Protein AF-A0A2H0RF99-F1 (afdb_monomer)

Foldseek 3Di:
DDDDDPPVPPDDDDPCPDDDDDDAQWDWDQAPVRDIDTDGPVCVVVVVSPVDDPPPPDDD

Secondary structure (DSSP, 8-state):
------TTSS--S------------EEEEE-TTS-EEEEEHHHHHTTGGGT---TT----

Radius of gyration: 23.35 Å; Cα contacts (8 Å, |Δi|>4): 39; chains: 1; bounding box: 74×14×43 Å

pLDDT: mean 75.53, std 17.0, range [41.91, 94.56]

Solvent-accessible surface area (backbone atoms only — not comparable to full-atom values): 4293 Å² total; per-residue (Å²): 141,86,74,84,86,66,72,90,71,75,76,92,70,82,80,80,74,70,94,70,91,80,76,76,64,66,41,82,40,72,28,81,87,70,48,75,44,81,40,40,56,72,44,54,76,65,49,50,49,65,71,59,72,66,94,76,71,72,88,125

Nearest PDB structures (foldseek):
  3jbo-assembly1_A0  TM=3.989E-01  e=2.610E+00  Plasmodium falciparum 3D7
  3jbn-assembly1_A0  TM=3.966E-01  e=3.439E+00  Plasmodium falciparum 3D7
  8yt8-assembly1_B  TM=3.023E-01  e=3.685E+00  Mus musculus
  9c57-assembly1_K  TM=1.833E-01  e=4.854E+00  Homo sapiens

Mean predicted aligned error: 13.28 Å

Organism: NCBI:txid1975045

Sequence (60 aa):
MVGGYRNDVRATKYQPIGKRRKFPNLQWAKRPDGARVKICTTCMRKNKQLEIKAVGSSNK

Structure (mmCIF, N/CA/C/O backbone):
data_AF-A0A2H0RF99-F1
#
_entry.id   AF-A0A2H0RF99-F1
#
loop_
_atom_site.group_PDB
_atom_site.id
_atom_site.type_symbol
_atom_site.label_atom_id
_atom_site.label_alt_id
_atom_site.label_comp_id
_atom_site.label_asym_id
_atom_site.label_entity_id
_atom_site.label_seq_id
_atom_site.pdbx_PDB_ins_code
_atom_site.Cartn_x
_atom_site.Cartn_y
_atom_site.Cartn_z
_atom_site.occupancy
_atom_site.B_iso_or_equiv
_atom_site.auth_seq_id
_atom_site.auth_comp_id
_atom_site.auth_asym_id
_atom_site.auth_atom_id
_atom_site.pdbx_PDB_model_num
ATOM 1 N N . MET A 1 1 ? 48.388 6.610 -11.553 1.00 43.03 1 MET A N 1
ATOM 2 C CA . MET A 1 1 ? 47.375 7.676 -11.353 1.00 43.03 1 MET A CA 1
ATOM 3 C C . MET A 1 1 ? 47.082 8.263 -12.721 1.00 43.03 1 MET A C 1
ATOM 5 O O . MET A 1 1 ? 48.049 8.557 -13.395 1.00 43.03 1 MET A O 1
ATOM 9 N N . VAL A 1 2 ? 45.886 8.442 -13.273 1.00 41.91 2 VAL A N 1
ATOM 10 C CA . VAL A 1 2 ? 44.445 8.290 -12.975 1.00 41.91 2 VAL A CA 1
ATOM 11 C C . VAL A 1 2 ? 43.829 8.405 -14.389 1.00 41.91 2 VAL A C 1
ATOM 13 O O . VAL A 1 2 ? 44.322 9.192 -15.182 1.00 41.91 2 VAL A O 1
ATOM 16 N N . GLY A 1 3 ? 42.810 7.704 -14.852 1.00 49.53 3 GLY A N 1
ATOM 17 C CA . GLY A 1 3 ? 41.930 6.693 -14.312 1.00 49.53 3 GLY A CA 1
ATOM 18 C C . GLY A 1 3 ? 41.301 5.982 -15.515 1.00 49.53 3 GLY A C 1
ATOM 19 O O . GLY A 1 3 ? 41.265 6.524 -16.623 1.00 49.53 3 GLY A O 1
ATOM 20 N N . GLY A 1 4 ? 40.879 4.738 -15.295 1.00 58.41 4 GLY A N 1
ATOM 21 C CA . GLY A 1 4 ? 40.332 3.866 -16.327 1.00 58.41 4 GLY A CA 1
ATOM 22 C C . GLY A 1 4 ? 39.266 4.569 -17.160 1.00 58.41 4 GLY A C 1
ATOM 23 O O . GLY A 1 4 ? 38.333 5.172 -16.632 1.00 58.41 4 GLY A O 1
ATOM 24 N N . TYR A 1 5 ? 39.445 4.496 -18.471 1.00 55.19 5 TYR A N 1
ATOM 25 C CA . TYR A 1 5 ? 38.524 4.997 -19.474 1.00 55.19 5 TYR A CA 1
ATOM 26 C C . TYR A 1 5 ? 37.134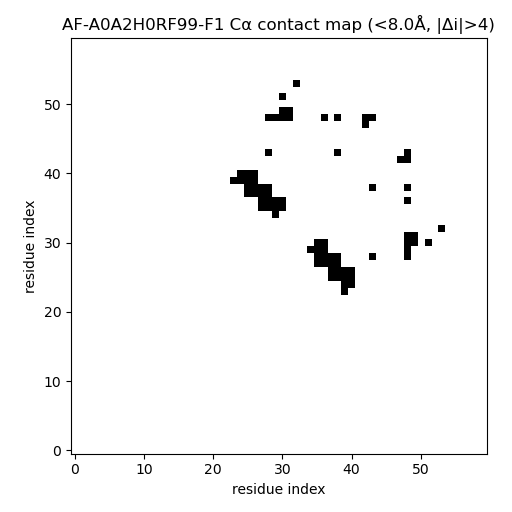 4.374 -19.256 1.00 55.19 5 TYR A C 1
ATOM 28 O O . TYR A 1 5 ? 36.915 3.206 -19.568 1.00 55.19 5 TYR A O 1
ATOM 36 N N . ARG A 1 6 ? 36.195 5.120 -18.657 1.00 60.91 6 ARG A N 1
ATOM 37 C CA . ARG A 1 6 ? 34.819 4.646 -18.447 1.00 60.91 6 ARG A CA 1
ATOM 38 C C . ARG A 1 6 ? 34.014 4.883 -19.723 1.00 60.91 6 ARG A C 1
ATOM 40 O O . ARG A 1 6 ? 33.628 6.013 -20.025 1.00 60.91 6 ARG A O 1
ATOM 47 N N . ASN A 1 7 ? 33.759 3.797 -20.455 1.00 56.22 7 ASN A N 1
ATOM 48 C CA . ASN A 1 7 ? 32.909 3.755 -21.655 1.00 56.22 7 ASN A CA 1
ATOM 49 C C . ASN A 1 7 ? 31.455 4.176 -21.395 1.00 56.22 7 ASN A C 1
ATOM 51 O O . ASN A 1 7 ? 30.710 4.433 -22.334 1.00 56.22 7 ASN A O 1
ATOM 55 N N . ASP A 1 8 ? 31.066 4.282 -20.129 1.00 57.91 8 ASP A N 1
ATOM 56 C CA . ASP A 1 8 ? 29.722 4.607 -19.661 1.00 57.91 8 ASP A CA 1
ATOM 57 C C . ASP A 1 8 ? 29.239 5.997 -20.148 1.00 57.91 8 ASP A C 1
ATOM 59 O O . ASP A 1 8 ? 28.037 6.264 -20.162 1.00 57.91 8 ASP A O 1
ATOM 63 N N . VAL A 1 9 ? 30.169 6.883 -20.550 1.00 54.72 9 VAL A N 1
ATOM 64 C CA . VAL A 1 9 ? 29.930 8.331 -20.740 1.00 54.72 9 VAL A CA 1
ATOM 65 C C . VAL A 1 9 ? 30.081 8.823 -22.194 1.00 54.72 9 VAL A C 1
ATOM 67 O O . VAL A 1 9 ? 29.559 9.883 -22.530 1.00 54.72 9 VAL A O 1
ATOM 70 N N . ARG A 1 10 ? 30.731 8.076 -23.099 1.00 54.19 10 ARG A N 1
ATOM 71 C CA . ARG A 1 10 ? 30.870 8.459 -24.526 1.00 54.19 10 ARG A CA 1
ATOM 72 C C . ARG A 1 10 ? 29.789 7.757 -25.364 1.00 54.19 10 ARG A C 1
ATOM 74 O O . ARG A 1 10 ? 30.030 6.718 -25.955 1.00 54.19 10 ARG A O 1
ATOM 81 N N . ALA A 1 11 ? 28.526 8.135 -25.202 1.00 59.59 11 ALA A N 1
ATOM 82 C CA . ALA A 1 11 ? 27.851 9.185 -25.973 1.00 59.59 11 ALA A CA 1
ATOM 83 C C . ALA A 1 11 ? 27.248 8.675 -27.304 1.00 59.59 11 ALA A C 1
ATOM 85 O O . ALA A 1 11 ? 27.953 8.255 -28.212 1.00 59.59 11 ALA A O 1
ATOM 86 N N . THR A 1 12 ? 25.917 8.814 -27.416 1.00 59.97 12 THR A N 1
ATOM 87 C CA . THR A 1 12 ? 25.067 8.723 -28.631 1.00 59.97 12 THR A CA 1
ATOM 88 C C . THR A 1 12 ? 24.609 7.353 -29.143 1.00 59.97 12 THR A C 1
ATOM 90 O O . THR A 1 12 ? 24.528 7.112 -30.344 1.00 59.97 12 THR A O 1
ATOM 93 N N . LYS A 1 13 ? 24.164 6.455 -28.261 1.00 54.50 13 LYS A N 1
ATOM 94 C CA . LYS A 1 13 ? 23.338 5.328 -28.712 1.00 54.50 13 LYS A CA 1
ATOM 95 C 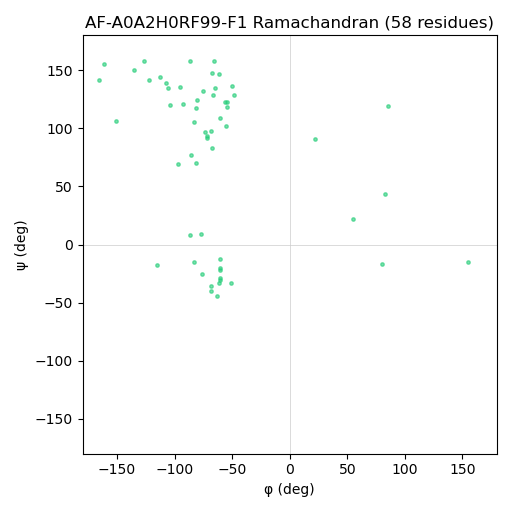C . LYS A 1 13 ? 22.414 4.903 -27.593 1.00 54.50 13 LYS A C 1
ATOM 97 O O . LYS A 1 13 ? 22.884 4.380 -26.596 1.00 54.50 13 LYS A O 1
ATOM 102 N N . TYR A 1 14 ? 21.132 5.233 -27.744 1.00 58.94 14 TYR A N 1
ATOM 103 C CA . TYR A 1 14 ? 19.992 4.540 -27.145 1.00 58.94 14 TYR A CA 1
ATOM 104 C C . TYR A 1 14 ? 20.362 3.715 -25.900 1.00 58.94 14 TYR A C 1
ATOM 106 O O . TYR A 1 14 ? 20.743 2.560 -26.038 1.00 58.94 14 TYR A O 1
ATOM 114 N N . GLN A 1 15 ? 20.289 4.290 -24.694 1.00 61.75 15 GLN A N 1
ATOM 115 C CA . GLN A 1 15 ? 20.320 3.484 -23.468 1.00 61.75 15 GLN A CA 1
ATOM 116 C C . GLN A 1 15 ? 19.006 2.698 -23.467 1.00 61.75 15 GLN A C 1
ATOM 118 O O . GLN A 1 15 ? 17.975 3.283 -23.122 1.00 61.75 15 GLN A O 1
ATOM 123 N N . PRO A 1 16 ? 18.960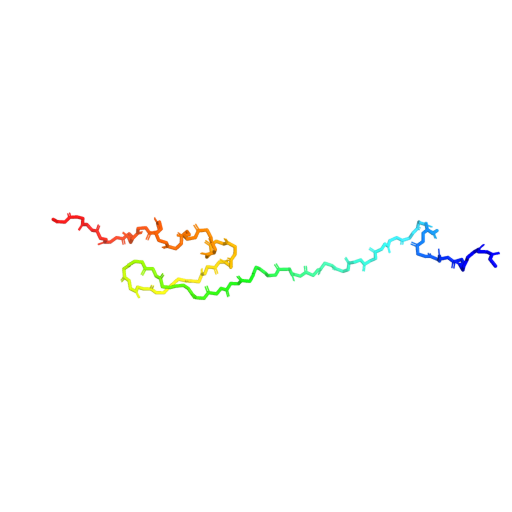 1.423 -23.905 1.00 65.12 16 PRO A N 1
ATOM 124 C CA . PRO A 1 16 ? 17.714 0.702 -24.069 1.00 65.12 16 PRO A CA 1
ATOM 125 C C . PRO A 1 16 ? 17.329 0.199 -22.682 1.00 65.12 16 PRO A C 1
ATOM 127 O O . PRO A 1 16 ? 17.424 -0.984 -22.361 1.00 65.12 16 PRO A O 1
ATOM 130 N N . ILE A 1 17 ? 16.939 1.123 -21.807 1.00 68.38 17 ILE A N 1
ATOM 131 C CA . ILE A 1 17 ? 16.299 0.774 -20.553 1.00 68.38 17 ILE A CA 1
ATOM 132 C C . ILE A 1 17 ? 14.911 0.304 -20.967 1.00 68.38 17 ILE A C 1
ATOM 134 O O . ILE A 1 17 ? 14.005 1.104 -21.198 1.00 68.38 17 ILE A O 1
ATOM 138 N N . GLY A 1 18 ? 14.775 -1.011 -21.153 1.00 75.31 18 GLY A N 1
ATOM 139 C CA . GLY A 1 18 ? 13.507 -1.621 -21.528 1.00 75.31 18 GLY A CA 1
ATOM 140 C C . GLY A 1 18 ? 12.400 -1.133 -20.596 1.00 75.31 18 GLY A C 1
ATOM 141 O O . GLY A 1 18 ? 12.603 -1.037 -19.381 1.00 75.31 18 GLY A O 1
ATOM 142 N N . LYS A 1 19 ? 11.231 -0.800 -21.153 1.00 81.44 19 LYS A N 1
ATOM 143 C CA . LYS A 1 19 ? 10.078 -0.392 -20.345 1.00 81.44 19 LYS A CA 1
ATOM 144 C C . LYS A 1 19 ? 9.711 -1.549 -19.417 1.00 81.44 19 LYS A C 1
ATOM 146 O O . LYS A 1 19 ? 9.213 -2.580 -19.859 1.00 81.44 19 LYS A O 1
ATOM 151 N N . ARG A 1 20 ? 9.970 -1.379 -18.121 1.00 84.81 20 ARG A N 1
ATOM 152 C CA . ARG A 1 20 ? 9.609 -2.341 -17.074 1.00 84.81 20 ARG A CA 1
ATOM 153 C C . ARG A 1 20 ? 8.450 -1.786 -16.263 1.00 84.81 20 ARG A C 1
ATOM 155 O O . ARG A 1 20 ? 8.439 -0.606 -15.917 1.00 84.81 20 ARG A O 1
ATOM 162 N N . ARG A 1 21 ? 7.487 -2.644 -15.926 1.00 88.19 21 ARG A N 1
ATOM 163 C CA . ARG A 1 21 ? 6.427 -2.282 -14.980 1.00 88.19 21 ARG A CA 1
ATOM 164 C C . ARG A 1 21 ? 7.050 -2.083 -13.602 1.00 88.19 21 ARG A C 1
ATOM 166 O O . ARG A 1 21 ? 7.767 -2.955 -13.117 1.00 88.19 21 ARG A O 1
ATOM 173 N N . LYS A 1 22 ? 6.769 -0.944 -12.973 1.00 88.19 22 LYS A N 1
ATOM 174 C CA . LYS A 1 22 ? 7.066 -0.727 -11.557 1.00 88.19 22 LYS A CA 1
ATOM 175 C C . LYS A 1 22 ? 5.769 -0.829 -10.780 1.00 88.19 22 LYS A C 1
ATOM 177 O O . LYS A 1 22 ? 4.837 -0.073 -11.036 1.00 88.19 22 LYS A O 1
ATOM 182 N N . PHE A 1 23 ? 5.722 -1.773 -9.852 1.00 89.38 23 PHE A N 1
ATOM 183 C CA . PHE A 1 23 ? 4.577 -1.942 -8.975 1.00 89.38 23 PHE A CA 1
ATOM 184 C C . PHE A 1 23 ? 4.828 -1.199 -7.664 1.00 89.38 23 PHE A C 1
ATOM 186 O O . PHE A 1 23 ? 5.932 -1.287 -7.117 1.00 89.38 23 PHE A O 1
ATOM 193 N N . PRO A 1 24 ? 3.835 -0.462 -7.144 1.00 90.19 24 PRO A N 1
ATOM 194 C CA . PRO A 1 24 ? 3.919 0.034 -5.783 1.00 90.19 24 PRO A CA 1
ATOM 195 C C . PRO A 1 24 ? 3.999 -1.151 -4.814 1.00 90.19 24 PRO A C 1
ATOM 197 O O . PRO A 1 24 ? 3.403 -2.203 -5.050 1.00 90.19 24 PRO A O 1
ATOM 200 N N . ASN A 1 25 ? 4.718 -0.974 -3.705 1.00 92.44 25 ASN A N 1
ATOM 201 C CA . ASN A 1 25 ? 4.741 -1.958 -2.627 1.00 92.44 25 ASN A CA 1
ATOM 202 C C . ASN A 1 25 ? 3.384 -1.919 -1.906 1.00 92.44 25 ASN A C 1
ATOM 204 O O . ASN A 1 25 ? 3.147 -1.067 -1.047 1.00 92.44 25 ASN A O 1
ATOM 208 N N . LEU A 1 26 ? 2.465 -2.766 -2.363 1.00 94.12 26 LEU A N 1
ATOM 209 C CA . LEU A 1 26 ? 1.092 -2.868 -1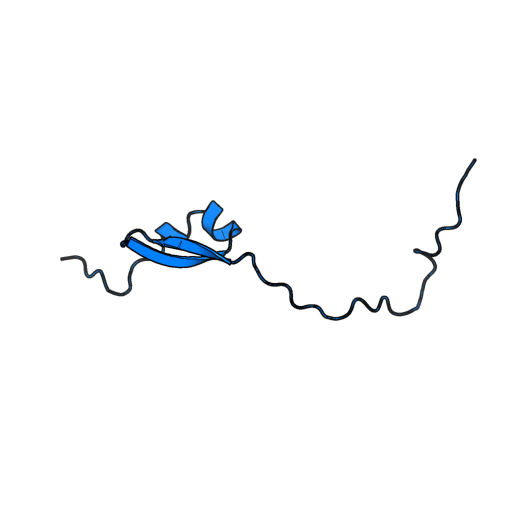.889 1.00 94.12 26 LEU A CA 1
ATOM 210 C C . LEU A 1 26 ? 1.010 -3.917 -0.789 1.00 94.12 26 LEU A C 1
ATOM 212 O O . LEU A 1 26 ? 1.275 -5.085 -1.042 1.00 94.12 26 LEU A O 1
ATOM 216 N N . GLN A 1 27 ? 0.563 -3.504 0.389 1.00 94.31 27 GLN A N 1
ATOM 217 C CA . GLN A 1 27 ? 0.437 -4.343 1.572 1.00 94.31 27 GLN A CA 1
ATOM 218 C C . GLN A 1 27 ? -0.982 -4.262 2.137 1.00 94.31 27 GLN A C 1
ATOM 220 O O . GLN A 1 27 ? -1.713 -3.302 1.895 1.00 94.31 27 GLN A O 1
ATOM 225 N N . TRP A 1 28 ? -1.389 -5.270 2.899 1.00 93.56 28 TRP A N 1
ATOM 226 C CA . TRP A 1 28 ? -2.684 -5.264 3.575 1.00 93.56 28 TRP A CA 1
ATOM 227 C C . TRP A 1 28 ? -2.615 -4.441 4.863 1.00 93.56 28 TRP A C 1
ATOM 229 O O . TRP A 1 28 ? -1.798 -4.724 5.735 1.00 93.56 28 TRP A 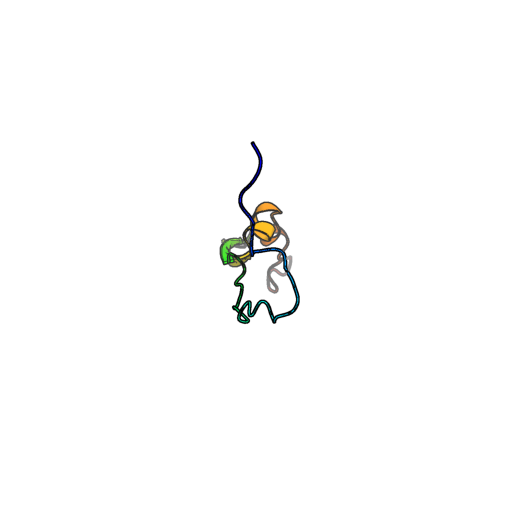O 1
ATOM 239 N N . ALA A 1 29 ? -3.493 -3.449 4.998 1.00 91.06 29 ALA A N 1
ATOM 240 C CA . ALA A 1 29 ? -3.704 -2.695 6.229 1.00 91.06 29 ALA A CA 1
ATOM 241 C C . ALA A 1 29 ? -5.092 -2.990 6.800 1.00 91.06 29 ALA A C 1
ATOM 243 O O . ALA A 1 29 ? -6.053 -3.150 6.046 1.00 91.06 29 ALA A O 1
ATOM 244 N N . LYS A 1 30 ? -5.200 -3.032 8.130 1.00 90.88 30 LYS A N 1
ATOM 245 C CA . LYS A 1 30 ? -6.495 -2.997 8.818 1.00 90.88 30 LYS A CA 1
ATOM 246 C C . LYS A 1 30 ? -7.025 -1.568 8.774 1.00 90.88 30 LYS A C 1
ATOM 248 O O . LYS A 1 30 ? -6.260 -0.664 9.078 1.00 90.88 30 LYS A O 1
ATOM 253 N N . ARG A 1 31 ? -8.290 -1.402 8.403 1.00 89.19 31 ARG A N 1
ATOM 254 C CA . ARG A 1 31 ? -9.065 -0.157 8.459 1.00 89.19 31 ARG A CA 1
ATOM 255 C C . ARG A 1 31 ? -9.710 -0.027 9.853 1.00 89.19 31 ARG A C 1
ATOM 257 O O . ARG A 1 31 ? -9.891 -1.062 10.502 1.00 89.19 31 ARG A O 1
ATOM 264 N N . PRO A 1 32 ? -10.091 1.179 10.316 1.00 85.88 32 PRO A N 1
ATOM 265 C CA . PRO A 1 32 ? -10.830 1.381 11.569 1.00 85.88 32 PRO A CA 1
ATOM 266 C C . PRO A 1 32 ? -12.084 0.511 11.699 1.00 85.88 32 PRO A C 1
ATOM 268 O O . PRO A 1 32 ? -12.368 0.024 12.785 1.00 85.88 32 PRO A O 1
ATOM 271 N N . ASP A 1 33 ? -12.768 0.211 10.595 1.00 84.19 33 ASP A N 1
ATOM 272 C CA . ASP A 1 33 ? -13.966 -0.647 10.607 1.00 84.19 33 ASP A CA 1
ATOM 273 C C . ASP A 1 33 ? -13.650 -2.154 10.730 1.00 84.19 33 ASP A C 1
ATOM 275 O O . ASP A 1 33 ? -14.507 -2.999 10.487 1.00 84.19 33 ASP A O 1
ATOM 279 N N . GLY A 1 34 ? -12.394 -2.531 10.990 1.00 84.44 34 GLY A N 1
ATOM 280 C CA . GLY A 1 34 ? -11.941 -3.925 11.091 1.00 84.44 34 GLY A CA 1
ATOM 281 C C . GLY A 1 34 ? -11.684 -4.626 9.749 1.00 84.44 34 GLY A C 1
ATOM 282 O O . GLY A 1 34 ? -10.967 -5.630 9.703 1.00 84.44 34 GLY A O 1
ATOM 283 N N . ALA A 1 35 ? -12.192 -4.081 8.640 1.00 87.81 35 ALA A N 1
ATOM 284 C CA . ALA A 1 35 ? -11.924 -4.575 7.290 1.00 87.81 35 ALA A CA 1
ATOM 285 C C . ALA A 1 35 ? -10.446 -4.412 6.888 1.00 87.81 35 ALA A C 1
ATOM 287 O O . ALA A 1 35 ? -9.724 -3.566 7.417 1.00 87.81 35 ALA A O 1
ATOM 288 N N . ARG A 1 36 ? -9.979 -5.199 5.910 1.00 90.81 36 ARG A N 1
ATOM 289 C CA . ARG A 1 36 ? -8.622 -5.066 5.353 1.00 90.81 36 ARG A CA 1
ATOM 290 C C . ARG A 1 36 ? -8.660 -4.423 3.976 1.00 90.81 36 ARG A C 1
ATOM 292 O O . ARG A 1 36 ? -9.443 -4.824 3.123 1.00 90.81 36 ARG A O 1
ATOM 299 N N . VAL A 1 37 ? -7.767 -3.467 3.747 1.00 90.94 37 VAL A N 1
ATOM 300 C CA . VAL A 1 37 ? -7.590 -2.796 2.456 1.00 90.94 37 VAL A CA 1
ATOM 301 C C . VAL A 1 37 ? -6.155 -2.968 1.975 1.00 90.94 37 VAL A C 1
ATOM 303 O O . VAL A 1 37 ? -5.211 -2.934 2.766 1.00 90.94 37 VAL A O 1
ATOM 306 N N . LYS A 1 38 ? -5.980 -3.174 0.669 1.00 92.62 38 LYS A N 1
ATOM 307 C CA . LYS A 1 38 ? -4.656 -3.198 0.050 1.00 92.62 38 LYS A CA 1
ATOM 308 C C . LYS A 1 38 ? -4.209 -1.756 -0.188 1.00 92.62 38 LYS A C 1
ATOM 310 O O . LYS A 1 38 ? -4.850 -1.024 -0.935 1.00 92.62 38 LYS A O 1
ATOM 315 N N . ILE A 1 39 ? -3.123 -1.349 0.458 1.00 92.81 39 ILE A 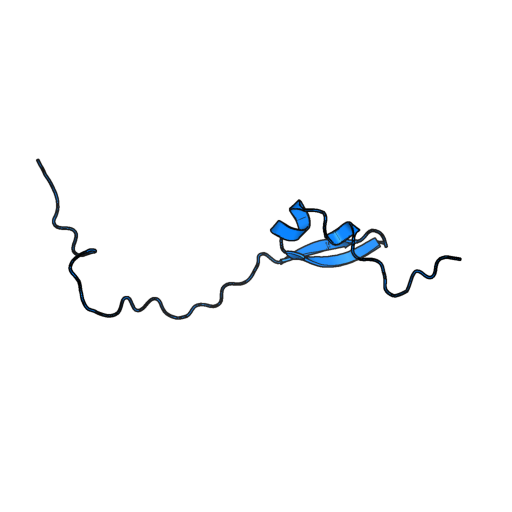N 1
ATOM 316 C CA . ILE A 1 39 ? -2.629 0.026 0.456 1.00 92.81 39 ILE A CA 1
ATOM 317 C C . ILE A 1 39 ? -1.112 0.058 0.251 1.00 92.81 39 ILE A C 1
ATOM 319 O O . ILE A 1 39 ? -0.389 -0.864 0.621 1.00 92.81 39 ILE A O 1
ATOM 323 N N . CYS A 1 40 ? -0.606 1.128 -0.355 1.00 94.56 40 CYS A N 1
ATOM 324 C CA . CYS A 1 40 ? 0.823 1.301 -0.558 1.00 94.56 40 CYS A CA 1
ATOM 325 C C . CYS A 1 40 ? 1.574 1.503 0.775 1.00 94.56 40 CYS A C 1
ATOM 327 O O . CYS A 1 40 ? 1.044 2.120 1.700 1.00 94.56 40 CYS A O 1
ATOM 329 N N . THR A 1 41 ? 2.822 1.045 0.896 1.00 92.44 41 THR A N 1
ATOM 330 C CA . THR A 1 41 ? 3.597 1.196 2.147 1.00 92.44 41 THR A CA 1
ATOM 331 C C . THR A 1 41 ? 3.836 2.652 2.546 1.00 92.44 41 THR A C 1
ATOM 333 O O . THR A 1 41 ? 3.830 2.970 3.733 1.00 92.44 41 THR A O 1
ATOM 336 N N . THR A 1 42 ? 3.992 3.570 1.588 1.00 94.00 42 THR A N 1
ATOM 337 C CA . THR A 1 42 ? 4.139 5.007 1.888 1.00 94.00 42 THR A CA 1
ATOM 338 C C . THR A 1 42 ? 2.845 5.610 2.434 1.00 94.00 42 THR A C 1
ATOM 340 O O . THR A 1 42 ? 2.878 6.440 3.337 1.00 94.00 42 THR A O 1
ATOM 343 N N . CYS A 1 43 ? 1.701 5.149 1.936 1.00 91.75 43 CYS A N 1
ATOM 344 C CA . CYS A 1 43 ? 0.371 5.507 2.407 1.00 91.75 43 CYS A CA 1
ATOM 345 C C . CYS A 1 43 ? 0.117 4.949 3.818 1.00 91.75 43 CYS A C 1
ATOM 347 O O . CYS A 1 43 ? -0.454 5.636 4.661 1.00 91.75 43 CYS A O 1
ATOM 349 N N . MET A 1 44 ? 0.576 3.718 4.075 1.00 90.69 44 MET A N 1
ATOM 350 C CA . MET A 1 44 ? 0.486 3.062 5.379 1.00 90.69 44 MET A CA 1
ATOM 351 C C . MET A 1 44 ? 1.288 3.821 6.439 1.00 90.69 44 MET A C 1
ATOM 353 O O . MET A 1 44 ? 0.758 4.093 7.507 1.00 90.69 44 MET A O 1
ATOM 357 N N . ARG A 1 45 ? 2.516 4.256 6.114 1.00 91.56 45 ARG A N 1
ATOM 358 C CA . ARG A 1 45 ? 3.338 5.106 6.999 1.00 91.56 45 ARG A CA 1
ATOM 359 C C . ARG A 1 45 ? 2.682 6.445 7.333 1.00 91.56 45 ARG A C 1
ATOM 361 O O . ARG A 1 45 ? 2.920 6.988 8.401 1.00 91.56 45 ARG A O 1
ATOM 368 N N . LYS A 1 46 ? 1.871 6.979 6.418 1.00 94.44 46 LYS A N 1
ATOM 369 C CA . LYS A 1 46 ? 1.106 8.220 6.609 1.00 94.44 46 LYS A CA 1
ATOM 370 C C . LYS A 1 46 ? -0.251 7.990 7.283 1.00 94.44 46 LYS A C 1
ATOM 372 O O . LYS A 1 46 ? -1.062 8.901 7.295 1.00 94.44 46 LYS A O 1
ATOM 377 N N . ASN A 1 47 ? -0.526 6.780 7.774 1.00 89.75 47 ASN A N 1
ATOM 378 C CA . ASN A 1 47 ? -1.786 6.402 8.418 1.00 89.75 47 ASN A CA 1
ATOM 379 C C . ASN A 1 47 ? -3.054 6.654 7.587 1.00 89.75 47 ASN A C 1
ATOM 381 O O . ASN A 1 47 ? -4.156 6.647 8.124 1.00 89.75 47 ASN A O 1
ATOM 385 N N . LYS A 1 48 ? -2.932 6.749 6.256 1.00 89.19 48 LYS A N 1
ATOM 386 C CA . LYS A 1 48 ? -4.071 7.020 5.362 1.00 89.19 48 LYS A CA 1
ATOM 387 C C . LYS A 1 48 ? -5.171 5.967 5.425 1.00 89.19 48 LYS A C 1
ATOM 389 O O . LYS A 1 48 ? -6.302 6.238 5.057 1.00 89.19 48 LYS A O 1
ATOM 394 N N . GLN A 1 49 ? -4.844 4.758 5.878 1.00 85.81 49 GLN A N 1
ATOM 395 C CA . GLN A 1 49 ? -5.834 3.705 6.087 1.00 85.81 49 GLN A CA 1
ATOM 396 C C . GLN A 1 49 ? -6.905 4.100 7.122 1.00 85.81 49 GLN A C 1
ATOM 398 O O . GLN A 1 49 ? -8.036 3.644 6.998 1.00 85.81 49 GLN A O 1
ATOM 403 N N . LEU A 1 50 ? -6.564 4.966 8.091 1.00 87.81 50 LEU A N 1
ATOM 404 C CA . LEU A 1 50 ? -7.467 5.400 9.163 1.00 87.81 50 LEU A CA 1
ATOM 405 C C . LEU A 1 50 ? -8.495 6.430 8.687 1.00 87.81 50 LEU A C 1
ATOM 407 O O . LEU A 1 50 ? -9.566 6.553 9.265 1.00 87.81 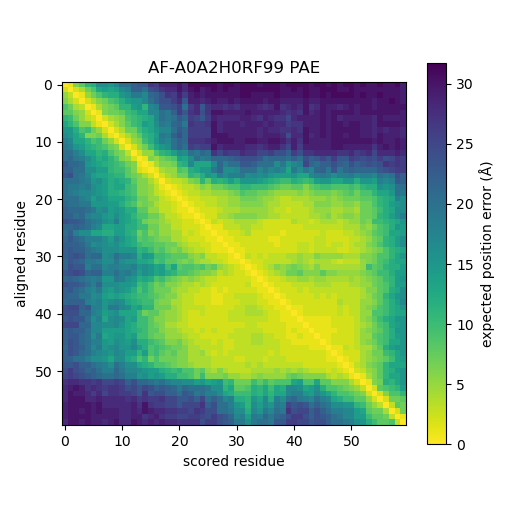50 LEU A O 1
ATOM 411 N N . GLU A 1 51 ? -8.166 7.173 7.635 1.00 86.44 51 GLU A N 1
ATOM 412 C CA . GLU A 1 51 ? -9.000 8.253 7.098 1.00 86.44 51 GLU A CA 1
ATOM 413 C C . GLU A 1 51 ? -10.090 7.730 6.151 1.00 86.44 51 GLU A C 1
ATOM 415 O O . GLU A 1 51 ? -11.041 8.445 5.827 1.00 86.44 51 GLU A O 1
ATOM 420 N N . ILE A 1 52 ? -9.962 6.481 5.688 1.00 79.88 52 ILE A N 1
ATOM 421 C CA . ILE A 1 52 ? -10.927 5.851 4.787 1.00 79.88 52 ILE A CA 1
ATOM 422 C C . ILE A 1 52 ? -12.176 5.506 5.599 1.00 79.88 52 ILE A C 1
ATOM 424 O O . ILE A 1 52 ? -12.244 4.456 6.236 1.00 79.88 52 ILE A O 1
ATOM 428 N N . LYS A 1 53 ? -13.175 6.389 5.549 1.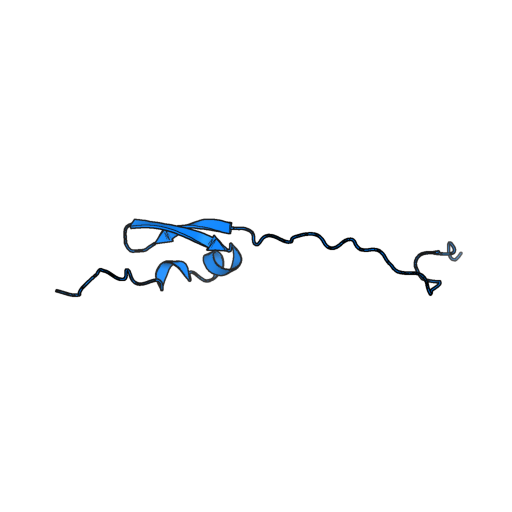00 65.81 53 LYS A N 1
ATOM 429 C CA . LYS A 1 53 ? -14.508 6.127 6.099 1.00 65.81 53 LYS A CA 1
ATOM 430 C C . LYS A 1 53 ? -15.167 4.992 5.314 1.00 65.81 53 LYS A C 1
ATOM 432 O O . LYS A 1 53 ? -15.139 5.000 4.079 1.00 65.81 53 LYS A O 1
ATOM 437 N N . ALA A 1 54 ? -15.773 4.025 6.003 1.00 63.31 54 ALA A N 1
ATOM 438 C CA . ALA A 1 54 ? -16.677 3.091 5.347 1.00 63.31 54 ALA A CA 1
ATOM 439 C C . ALA A 1 54 ? -17.790 3.879 4.650 1.00 63.31 54 ALA A C 1
ATOM 441 O O . ALA A 1 54 ? -18.548 4.608 5.290 1.00 63.31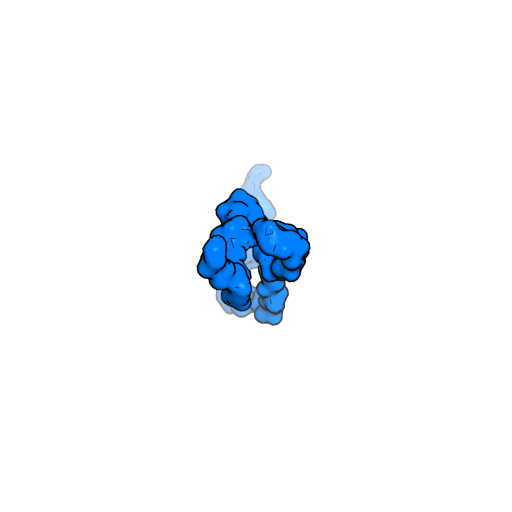 54 ALA A O 1
ATOM 442 N N . VAL A 1 55 ? -17.933 3.682 3.340 1.00 59.47 55 VAL A N 1
ATOM 443 C CA . VAL A 1 55 ? -19.187 3.972 2.640 1.00 59.47 55 VAL A CA 1
ATOM 444 C C . VAL A 1 55 ? -20.200 2.950 3.169 1.00 59.47 55 VAL A C 1
ATOM 446 O O . VAL A 1 55 ? -20.312 1.853 2.635 1.00 59.47 55 VAL A O 1
ATOM 449 N N . GLY A 1 56 ? -20.809 3.234 4.322 1.00 55.56 56 GLY A N 1
ATOM 450 C CA . GLY A 1 56 ? -21.728 2.317 5.001 1.00 55.56 56 GLY A CA 1
ATOM 451 C C . GLY A 1 56 ? -21.870 2.501 6.515 1.00 55.56 56 GLY A C 1
ATOM 452 O O . GLY A 1 56 ? -22.843 2.012 7.078 1.00 55.56 56 GLY A O 1
ATOM 453 N N . SER A 1 57 ? -20.978 3.231 7.194 1.00 50.94 57 SER A N 1
ATOM 454 C CA . SER A 1 57 ? -21.195 3.606 8.598 1.00 50.94 57 SER A CA 1
ATOM 455 C C . SER A 1 57 ? -22.018 4.897 8.657 1.00 50.94 57 SER A C 1
ATOM 457 O O . SER A 1 57 ? -21.481 5.990 8.838 1.00 50.94 57 SER A O 1
ATOM 459 N N . SER A 1 58 ? -23.328 4.770 8.425 1.00 47.69 58 SER A N 1
ATOM 460 C CA . SER A 1 58 ? -24.302 5.782 8.841 1.00 47.69 58 SER A CA 1
ATOM 461 C C . SER A 1 58 ? -24.108 6.011 10.336 1.00 47.69 58 SER A C 1
ATOM 463 O O . SER A 1 58 ? -24.281 5.075 11.115 1.00 47.69 58 SER A O 1
ATOM 465 N N . ASN A 1 59 ? -23.746 7.232 10.734 1.00 58.38 59 ASN A N 1
ATOM 466 C CA . ASN A 1 59 ? -23.929 7.654 12.117 1.00 58.38 59 ASN A CA 1
ATOM 467 C C . ASN A 1 59 ? -25.407 7.426 12.453 1.00 58.38 59 ASN A C 1
ATOM 469 O O . ASN A 1 59 ? -26.282 7.914 11.733 1.00 58.38 59 ASN A O 1
ATOM 473 N N . LYS A 1 60 ? -25.668 6.632 13.484 1.00 49.59 60 LYS A N 1
ATOM 474 C CA . LYS A 1 60 ? -26.943 6.618 14.186 1.00 49.59 60 LYS A CA 1
ATOM 475 C C . LYS A 1 60 ? -26.697 7.231 15.551 1.00 49.59 60 LYS A C 1
ATOM 477 O O . LYS A 1 60 ? -25.608 6.948 16.101 1.00 49.59 60 LYS A O 1
#